Protein AF-A0A1G9KTR4-F1 (afdb_monomer)

Organism: NCBI:txid246191

InterPro domains:
  IPR022513 NHLP leader peptide domain [TIGR03793] (12-80)
  IPR036648 Nitrile hydratase alpha /Thiocyanate hydrolase gamma superfamily [G3DSA:3.90.330.10] (3-89)
  IPR036648 Nitrile hydratase alpha /Thiocyanate hydrolase gamma superfamily [SSF56209] (3-90)

Secondary structure (DSSP, 8-state):
-HHHHHHHHHHHHHHHHHHH-HHHHHHHHH-HHHHHHHTT----TT---------TT-----PPPPPPGGGTTS-HHHHHHHHHHT-TT--

Radius of gyration: 16.08 Å; Cα contacts (8 Å, |Δi|>4): 38; chains: 1; bounding box: 41×26×36 Å

Foldseek 3Di:
DVVLVVVVVLVVVLVVVVVVDVVSVVCCQVQVPVSCVVSVNDDDPPDDDHDDDDDPPDDDDDDDPDDDPVCPVVPPVVVVVVVVVVPPDDD

Sequence (91 aa):
MAEQNELQKKWAKIVAKSWADEDYKQRLLNDPAAVMKEEGIDMPEGVKFKCVEATEKQAWLVLPPKPGKGCIEAGEERLAAILSSCCYMCS

Structure (mmCIF, N/CA/C/O backbone):
data_AF-A0A1G9KTR4-F1
#
_entry.id   AF-A0A1G9KTR4-F1
#
loop_
_atom_site.group_PDB
_atom_site.id
_atom_site.type_symbol
_atom_site.label_atom_id
_atom_site.label_alt_id
_atom_site.label_comp_id
_atom_site.label_asym_id
_atom_site.label_entity_id
_atom_site.label_seq_id
_atom_site.pdbx_PDB_ins_code
_atom_site.Cartn_x
_atom_site.Cartn_y
_atom_site.Cartn_z
_atom_site.occupancy
_atom_site.B_iso_or_equiv
_atom_site.auth_seq_id
_atom_site.auth_comp_id
_atom_site.auth_asym_id
_atom_site.auth_atom_id
_atom_site.pdbx_PDB_model_num
ATOM 1 N N . MET A 1 1 ? 1.666 14.904 -17.058 1.00 52.38 1 MET A N 1
ATOM 2 C CA . MET A 1 1 ? 1.460 16.050 -16.140 1.00 52.38 1 MET A CA 1
ATOM 3 C C . MET A 1 1 ? 0.089 15.993 -15.464 1.00 52.38 1 MET A C 1
ATOM 5 O O . MET A 1 1 ? 0.058 15.862 -14.252 1.00 52.38 1 MET A O 1
ATOM 9 N N . ALA A 1 2 ? -1.036 16.021 -16.195 1.00 59.41 2 ALA A N 1
ATOM 10 C CA . ALA A 1 2 ? -2.374 16.006 -15.574 1.00 59.41 2 ALA A CA 1
ATOM 11 C C . ALA A 1 2 ? -2.724 14.684 -14.854 1.00 59.41 2 ALA A C 1
ATOM 13 O O . ALA A 1 2 ? -3.235 14.711 -13.742 1.00 59.41 2 ALA A O 1
ATOM 14 N N . GLU A 1 3 ? -2.389 13.535 -15.444 1.00 62.19 3 GLU A N 1
ATOM 15 C CA . GLU A 1 3 ? -2.760 12.214 -14.907 1.00 62.19 3 GLU A CA 1
ATOM 16 C C . GLU A 1 3 ? -1.999 11.840 -13.615 1.00 62.19 3 GLU A C 1
ATOM 18 O O . GLU A 1 3 ? -2.583 11.316 -12.670 1.00 62.19 3 GLU A O 1
ATOM 23 N N . GLN A 1 4 ? -0.722 12.232 -13.522 1.00 61.62 4 GLN A N 1
ATOM 24 C CA . GLN A 1 4 ? 0.122 12.086 -12.323 1.00 61.62 4 GLN A CA 1
ATOM 25 C C . GLN A 1 4 ? -0.453 12.847 -11.112 1.00 61.62 4 GLN A C 1
ATOM 27 O O . GLN A 1 4 ? -0.431 12.356 -9.983 1.00 61.62 4 GLN A O 1
ATOM 32 N N . ASN A 1 5 ? -1.002 14.042 -11.350 1.00 72.81 5 ASN A N 1
ATOM 33 C CA . ASN A 1 5 ? -1.585 14.889 -10.309 1.00 72.81 5 ASN A CA 1
ATOM 34 C C . ASN A 1 5 ? -2.877 14.283 -9.736 1.00 72.81 5 ASN A C 1
ATOM 36 O O . ASN A 1 5 ? -3.132 14.353 -8.536 1.00 72.81 5 ASN A O 1
ATOM 40 N N . GLU A 1 6 ? -3.688 13.649 -10.582 1.00 77.25 6 GLU A N 1
ATOM 41 C CA . GLU A 1 6 ? -4.927 12.998 -10.147 1.00 77.25 6 GLU A CA 1
ATOM 42 C C . GLU A 1 6 ? -4.655 11.744 -9.312 1.00 77.25 6 GLU A C 1
ATOM 44 O O . GLU A 1 6 ? -5.334 11.510 -8.308 1.00 77.25 6 GLU A O 1
ATOM 49 N N . LEU A 1 7 ? -3.619 10.972 -9.655 1.00 78.56 7 LEU A N 1
ATOM 50 C CA . LEU A 1 7 ? -3.202 9.831 -8.844 1.00 78.56 7 LEU A CA 1
ATOM 51 C C . LEU A 1 7 ? -2.722 10.275 -7.454 1.00 78.56 7 LEU A C 1
ATOM 53 O O . LEU A 1 7 ? -3.180 9.725 -6.454 1.00 78.56 7 LEU A O 1
ATOM 57 N N . GLN A 1 8 ? -1.892 11.320 -7.367 1.00 80.75 8 GLN A N 1
ATOM 58 C CA . GLN A 1 8 ? -1.437 11.861 -6.077 1.00 80.75 8 GLN A CA 1
ATOM 59 C C . GLN A 1 8 ? -2.598 12.319 -5.187 1.00 80.75 8 GLN A C 1
ATOM 61 O O . GLN A 1 8 ? -2.604 12.043 -3.986 1.00 80.75 8 GLN A O 1
ATOM 66 N N . LYS A 1 9 ? -3.621 12.963 -5.762 1.00 84.62 9 LYS A N 1
ATOM 67 C CA . LYS A 1 9 ? -4.829 13.349 -5.014 1.00 84.62 9 LYS A CA 1
ATOM 68 C C . LYS A 1 9 ? -5.592 12.135 -4.48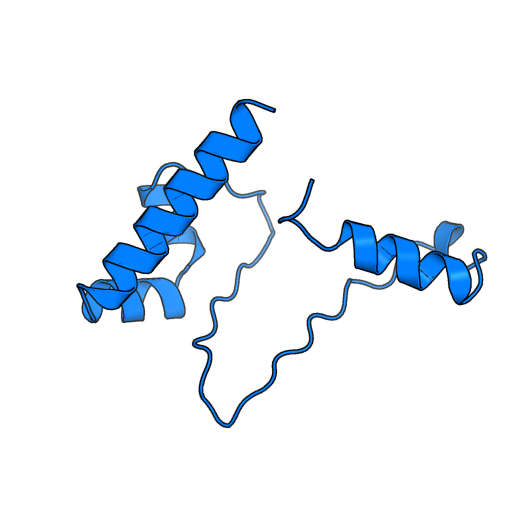7 1.00 84.62 9 LYS A C 1
ATOM 70 O O . LYS A 1 9 ? -6.019 12.142 -3.331 1.00 84.62 9 LYS A O 1
ATOM 75 N N . LYS A 1 10 ? -5.746 11.083 -5.303 1.00 85.31 10 LYS A N 1
ATOM 76 C CA . LYS A 1 10 ? -6.377 9.822 -4.872 1.00 85.31 10 LYS A CA 1
ATOM 77 C C . LYS A 1 10 ? -5.591 9.171 -3.733 1.00 85.31 10 LYS A C 1
ATOM 79 O O . LYS A 1 10 ? -6.191 8.730 -2.758 1.00 85.31 10 LYS A O 1
ATOM 84 N N . TRP A 1 11 ? -4.262 9.190 -3.802 1.00 83.56 11 TRP A N 1
ATOM 85 C CA . TRP A 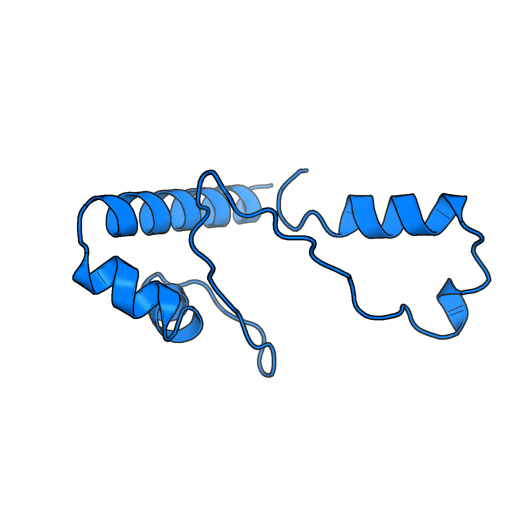1 11 ? -3.395 8.664 -2.746 1.00 83.56 11 TRP A CA 1
ATOM 86 C C . TRP A 1 11 ? -3.529 9.451 -1.445 1.00 83.56 11 TRP A C 1
ATOM 88 O O . TRP A 1 11 ? -3.741 8.858 -0.390 1.00 83.56 11 TRP A O 1
ATOM 98 N N . ALA A 1 12 ? -3.488 10.783 -1.513 1.00 86.69 12 ALA A N 1
ATOM 99 C CA . ALA A 1 12 ? -3.688 11.635 -0.342 1.00 86.69 12 ALA A CA 1
ATOM 100 C C . ALA A 1 12 ? -5.049 11.377 0.327 1.00 86.69 12 ALA A C 1
ATOM 102 O O . ALA A 1 12 ? -5.142 11.318 1.552 1.00 86.69 12 ALA A O 1
ATOM 103 N N . LYS A 1 13 ? -6.098 11.155 -0.474 1.00 88.56 13 LYS A N 1
ATOM 104 C CA . LYS A 1 13 ? -7.435 10.808 0.022 1.00 88.56 13 LYS A CA 1
ATOM 105 C C . LYS A 1 13 ? -7.468 9.444 0.718 1.00 88.56 13 LYS A C 1
ATOM 107 O O . LYS A 1 13 ? -8.084 9.340 1.776 1.00 88.56 13 LYS A O 1
ATOM 112 N N . ILE A 1 14 ? -6.812 8.424 0.157 1.00 88.81 14 ILE A N 1
ATOM 113 C CA . ILE A 1 14 ? -6.695 7.096 0.786 1.00 88.81 14 ILE A CA 1
ATOM 114 C C . ILE A 1 14 ? -6.004 7.224 2.142 1.00 88.81 14 ILE A C 1
ATOM 116 O O . ILE A 1 14 ? -6.544 6.765 3.143 1.00 88.81 14 ILE A O 1
ATOM 120 N N . VAL A 1 15 ? -4.863 7.917 2.194 1.00 88.69 15 VAL A N 1
ATOM 121 C CA . VAL A 1 15 ? -4.105 8.123 3.438 1.00 88.69 15 VAL A CA 1
ATOM 122 C C . VAL A 1 15 ? -4.951 8.847 4.485 1.00 88.69 15 VAL A C 1
ATOM 124 O O . VAL A 1 15 ? -5.032 8.396 5.626 1.00 88.69 15 VAL A O 1
ATOM 127 N N . ALA A 1 16 ? -5.638 9.925 4.096 1.00 89.81 16 ALA A N 1
ATOM 128 C CA . ALA A 1 16 ? -6.514 10.663 5.002 1.00 89.81 16 ALA A CA 1
ATOM 129 C C . ALA A 1 16 ? -7.648 9.784 5.560 1.00 89.81 16 ALA A C 1
ATOM 131 O O . ALA A 1 16 ? -7.921 9.826 6.759 1.00 89.81 16 ALA A O 1
ATOM 132 N N . LYS A 1 17 ? -8.274 8.947 4.720 1.00 88.75 17 LYS A N 1
ATOM 133 C CA . LYS A 1 17 ? -9.296 7.982 5.158 1.00 88.75 17 LYS A CA 1
ATOM 134 C C . LYS A 1 17 ? -8.731 6.942 6.120 1.00 88.75 17 LYS A C 1
ATOM 136 O O . LYS A 1 17 ? -9.367 6.655 7.124 1.00 88.75 17 LYS A O 1
ATOM 141 N N . SER A 1 18 ? -7.530 6.427 5.863 1.00 90.19 18 SER A N 1
ATOM 142 C CA . SER A 1 18 ? -6.867 5.464 6.751 1.00 90.19 18 SER A CA 1
ATOM 143 C C . SER A 1 18 ? -6.512 6.040 8.118 1.00 90.19 18 SER A C 1
ATOM 145 O O . SER A 1 18 ? -6.358 5.282 9.069 1.00 90.19 18 SER A O 1
ATOM 147 N N . TRP A 1 19 ? -6.347 7.356 8.248 1.00 88.88 19 TRP A N 1
ATOM 148 C CA . TRP A 1 19 ? -6.167 7.990 9.557 1.00 88.88 19 TRP A CA 1
ATOM 149 C C . TRP A 1 19 ? -7.488 8.294 10.261 1.00 88.88 19 TRP A C 1
ATOM 151 O O . TRP A 1 19 ? -7.516 8.327 11.487 1.00 88.88 19 TRP A O 1
ATOM 161 N N . ALA A 1 20 ? -8.564 8.518 9.505 1.00 91.75 20 ALA A N 1
ATOM 162 C CA . ALA A 1 20 ? -9.881 8.825 10.054 1.00 91.75 20 ALA A CA 1
ATOM 163 C C . ALA A 1 20 ? -10.674 7.574 10.468 1.00 91.75 20 ALA A C 1
ATOM 165 O O . ALA A 1 20 ? -11.507 7.662 11.367 1.00 91.75 20 ALA A O 1
ATOM 166 N N . ASP A 1 21 ? -10.434 6.435 9.814 1.00 92.38 21 ASP A N 1
ATOM 167 C CA . ASP A 1 21 ? -11.197 5.203 9.998 1.00 92.38 21 ASP A CA 1
ATOM 168 C C . ASP A 1 21 ? -10.263 3.987 10.133 1.00 92.38 21 ASP A C 1
ATOM 170 O O . ASP A 1 21 ? -9.498 3.640 9.224 1.00 92.38 21 ASP A O 1
ATOM 174 N N . GLU A 1 22 ? -10.306 3.349 11.305 1.00 90.75 22 GLU A N 1
ATOM 175 C CA . GLU A 1 22 ? -9.448 2.204 11.616 1.00 90.75 22 GLU A CA 1
ATOM 176 C C . GLU A 1 22 ? -9.850 0.939 10.846 1.00 90.75 22 GLU A C 1
ATOM 178 O O . GLU A 1 22 ? -8.967 0.167 10.470 1.00 90.75 22 GLU A O 1
ATOM 183 N N . ASP A 1 23 ? -11.137 0.737 10.541 1.00 91.88 23 ASP A N 1
ATOM 184 C CA . ASP A 1 23 ? -11.601 -0.409 9.743 1.00 91.88 23 ASP A CA 1
ATOM 185 C C . ASP A 1 23 ? -11.097 -0.294 8.299 1.00 91.88 23 ASP A C 1
ATOM 187 O O . ASP A 1 23 ? -10.507 -1.229 7.752 1.00 91.88 23 ASP A O 1
ATOM 191 N N . TYR A 1 24 ? -11.194 0.902 7.716 1.00 91.62 24 TYR A N 1
ATOM 192 C CA . TYR A 1 24 ? -10.627 1.221 6.412 1.00 91.62 24 TYR A CA 1
ATOM 193 C C . TYR A 1 24 ? -9.113 0.993 6.386 1.00 91.62 24 TYR A C 1
ATOM 195 O O . TYR A 1 24 ? -8.586 0.421 5.428 1.00 91.62 24 TYR A O 1
ATOM 203 N N . LYS A 1 25 ? -8.397 1.392 7.447 1.00 89.94 25 LYS A N 1
ATOM 204 C CA . LYS A 1 25 ? -6.960 1.114 7.576 1.00 89.94 25 LYS A CA 1
ATOM 205 C C . LYS A 1 25 ? -6.678 -0.389 7.607 1.00 89.94 25 LYS A C 1
ATOM 207 O O . LYS A 1 25 ? -5.807 -0.853 6.872 1.00 89.94 25 LYS A O 1
ATOM 212 N N . GLN A 1 26 ? -7.405 -1.158 8.419 1.00 91.62 26 GLN A N 1
ATOM 213 C CA . GLN A 1 26 ? -7.235 -2.613 8.490 1.00 91.62 26 GLN A CA 1
ATOM 214 C C . GLN A 1 26 ? -7.514 -3.274 7.136 1.00 91.62 26 GLN A C 1
ATOM 216 O O . GLN A 1 26 ? -6.760 -4.152 6.709 1.00 91.62 26 GLN A O 1
ATOM 221 N N . ARG A 1 27 ? -8.544 -2.825 6.413 1.00 91.25 27 ARG A N 1
ATOM 222 C CA . ARG A 1 27 ? -8.839 -3.294 5.052 1.00 91.25 27 ARG A CA 1
ATOM 223 C C . ARG A 1 27 ? -7.709 -2.968 4.080 1.00 91.25 27 ARG A C 1
ATOM 225 O O . ARG A 1 27 ? -7.299 -3.853 3.335 1.00 91.25 27 ARG A O 1
ATOM 232 N N . LEU A 1 28 ? -7.157 -1.754 4.129 1.00 90.25 28 LEU A N 1
ATOM 233 C CA . LEU A 1 28 ? -6.037 -1.339 3.276 1.00 90.25 28 LEU A CA 1
ATOM 234 C C . LEU A 1 28 ? -4.759 -2.152 3.547 1.00 90.25 28 LEU A C 1
ATOM 236 O O . LEU A 1 28 ? -4.030 -2.480 2.613 1.00 90.25 28 LEU A O 1
ATOM 240 N N . LEU A 1 29 ? -4.482 -2.494 4.808 1.00 89.88 29 LEU A N 1
ATOM 241 C CA . LEU A 1 29 ? -3.327 -3.319 5.179 1.00 89.88 29 LEU A CA 1
ATOM 242 C C . LEU A 1 29 ? -3.480 -4.781 4.733 1.00 89.88 29 LEU A C 1
ATOM 244 O O . LEU A 1 29 ? -2.488 -5.412 4.365 1.00 89.88 29 LEU A O 1
ATOM 248 N N . ASN A 1 30 ? -4.707 -5.309 4.747 1.00 90.31 30 ASN A N 1
ATOM 249 C CA . ASN A 1 30 ? -4.992 -6.688 4.349 1.00 90.31 30 ASN A CA 1
ATOM 250 C C . ASN A 1 30 ? -5.097 -6.861 2.828 1.00 90.31 30 ASN A C 1
ATOM 252 O O . ASN A 1 30 ? -4.434 -7.735 2.269 1.00 90.31 30 ASN A O 1
ATOM 256 N N . ASP A 1 31 ? -5.903 -6.030 2.162 1.00 88.88 31 ASP A N 1
ATOM 257 C CA . ASP A 1 31 ? -6.127 -6.087 0.716 1.00 88.88 31 ASP A CA 1
ATOM 258 C C . ASP A 1 31 ? -6.051 -4.684 0.085 1.00 88.88 31 ASP A C 1
ATOM 260 O O . ASP A 1 31 ? -7.065 -4.046 -0.223 1.00 88.88 31 ASP A O 1
ATOM 264 N N . PRO A 1 32 ? -4.827 -4.163 -0.112 1.00 88.25 32 PRO A N 1
ATOM 265 C CA . PRO A 1 32 ? -4.642 -2.831 -0.672 1.00 8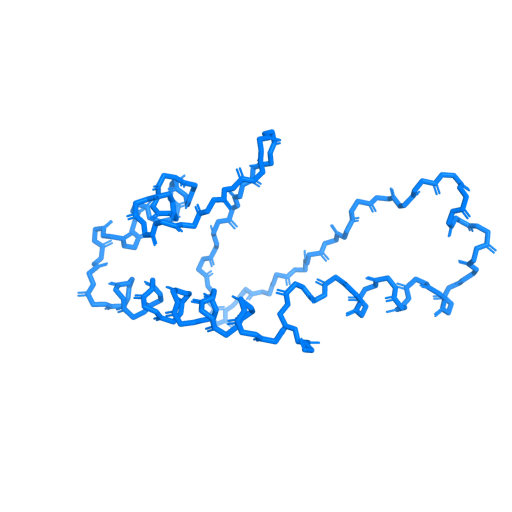8.25 32 PRO A CA 1
ATOM 266 C C . PRO A 1 32 ? -5.167 -2.722 -2.107 1.00 88.25 32 PRO A C 1
ATOM 268 O O . PRO A 1 32 ? -5.544 -1.634 -2.538 1.00 88.25 32 PRO A O 1
ATOM 271 N N . ALA A 1 33 ? -5.207 -3.835 -2.845 1.00 87.00 33 ALA A N 1
ATOM 272 C CA . ALA A 1 33 ? -5.660 -3.850 -4.226 1.00 87.00 33 ALA A CA 1
ATOM 273 C C . ALA A 1 33 ? -7.165 -3.600 -4.349 1.00 87.00 33 ALA A C 1
ATOM 275 O O . ALA A 1 33 ? -7.581 -2.761 -5.151 1.00 87.00 33 ALA A O 1
ATOM 276 N N . ALA A 1 34 ? -7.980 -4.261 -3.522 1.00 87.25 34 ALA A N 1
ATOM 277 C CA . ALA A 1 34 ? -9.415 -4.016 -3.471 1.00 87.25 34 ALA A CA 1
ATOM 278 C C . ALA A 1 34 ? -9.719 -2.560 -3.099 1.00 87.25 34 ALA A C 1
ATOM 280 O O . ALA A 1 34 ? -10.496 -1.906 -3.790 1.00 87.25 34 ALA A O 1
ATOM 281 N N . VAL A 1 35 ? -9.053 -2.025 -2.071 1.00 89.44 35 VAL A N 1
ATOM 282 C CA . VAL A 1 35 ? -9.292 -0.650 -1.602 1.00 89.44 35 VAL A CA 1
ATOM 283 C C . VAL A 1 35 ? -8.894 0.393 -2.653 1.00 89.44 35 VAL A C 1
ATOM 285 O O . VAL A 1 35 ? -9.618 1.362 -2.878 1.00 89.44 35 VAL A O 1
ATOM 288 N N . MET A 1 36 ? -7.768 0.196 -3.343 1.00 87.00 36 MET A N 1
ATOM 289 C CA . MET A 1 36 ? -7.352 1.096 -4.425 1.00 87.00 36 MET A CA 1
ATOM 290 C C . MET A 1 36 ? -8.297 1.023 -5.632 1.00 87.00 36 MET A C 1
ATOM 292 O O . MET A 1 36 ? -8.607 2.059 -6.227 1.00 87.00 36 MET A O 1
ATOM 296 N N . LYS A 1 37 ? -8.828 -0.165 -5.942 1.00 86.88 37 LYS A N 1
ATOM 297 C CA . LYS A 1 37 ? -9.847 -0.346 -6.982 1.00 86.88 37 LYS A CA 1
ATOM 298 C C . LYS A 1 37 ? -11.157 0.371 -6.638 1.00 86.88 37 LYS A C 1
ATOM 300 O O . LYS A 1 37 ? -11.754 0.978 -7.524 1.00 86.88 37 LYS A O 1
ATOM 305 N N . GLU A 1 38 ? -11.574 0.368 -5.369 1.00 87.12 38 GLU A N 1
ATOM 306 C CA . GLU A 1 38 ? -12.743 1.132 -4.894 1.00 87.12 38 GLU A CA 1
ATOM 307 C C . GLU A 1 38 ? -12.570 2.651 -5.075 1.00 87.12 38 GLU A C 1
ATOM 309 O O . GLU A 1 38 ? -13.528 3.349 -5.403 1.00 87.12 38 GLU A O 1
ATOM 314 N N . GLU A 1 39 ? -11.348 3.176 -4.941 1.00 85.56 39 GLU A N 1
ATOM 315 C CA . GLU A 1 39 ? -11.041 4.593 -5.204 1.00 85.56 39 GLU A CA 1
ATOM 316 C C . GLU A 1 39 ? -10.775 4.899 -6.696 1.00 85.56 39 GLU A C 1
ATOM 318 O O . GLU A 1 39 ? -10.389 6.018 -7.058 1.00 85.56 39 GLU A O 1
ATOM 323 N N . GLY A 1 40 ? -11.006 3.923 -7.582 1.00 84.44 40 GLY A N 1
ATOM 324 C CA . GLY A 1 40 ? -10.863 4.075 -9.030 1.00 84.44 40 GLY A CA 1
ATOM 325 C C . GLY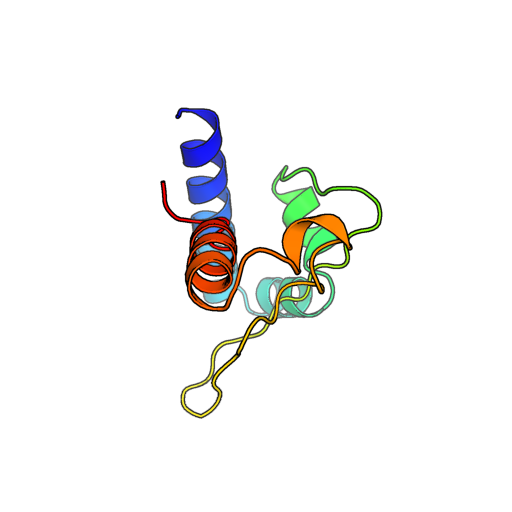 A 1 40 ? -9.409 4.215 -9.478 1.00 84.44 40 GLY A C 1
ATOM 326 O O . GLY A 1 40 ? -9.121 4.996 -10.391 1.00 84.44 40 GLY A O 1
ATOM 327 N N . ILE A 1 41 ? -8.485 3.540 -8.795 1.00 83.25 41 ILE A N 1
ATOM 328 C CA . ILE A 1 41 ? -7.098 3.367 -9.232 1.00 83.25 41 ILE A CA 1
ATOM 329 C C . ILE A 1 41 ? -7.022 2.019 -9.947 1.00 83.25 41 ILE A C 1
ATOM 331 O O . ILE A 1 41 ? -7.264 0.976 -9.338 1.00 83.25 41 ILE A O 1
ATOM 335 N N . ASP A 1 42 ? -6.711 2.052 -11.240 1.00 79.75 42 ASP A N 1
ATOM 336 C CA . ASP A 1 42 ? -6.520 0.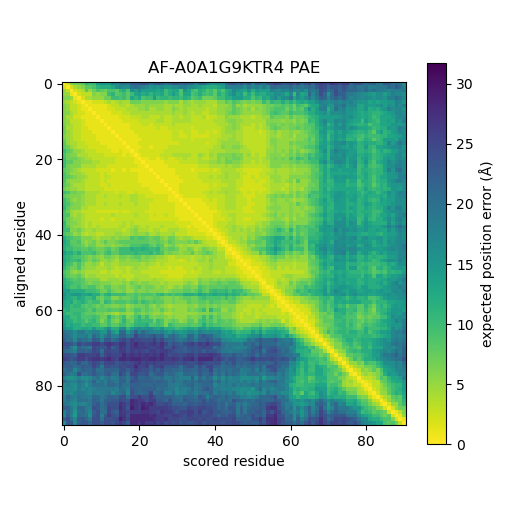835 -12.021 1.00 79.75 42 ASP A CA 1
ATOM 337 C C . ASP A 1 42 ? -5.163 0.213 -11.676 1.00 79.75 42 ASP A C 1
ATOM 339 O O . ASP A 1 42 ? -4.144 0.908 -11.612 1.00 79.75 42 ASP A O 1
ATOM 343 N N . MET A 1 43 ? -5.165 -1.085 -11.384 1.00 74.19 43 MET A N 1
ATOM 344 C CA . MET A 1 43 ? -3.968 -1.815 -10.993 1.00 74.19 43 MET A CA 1
ATOM 345 C C . MET A 1 43 ? -3.566 -2.803 -12.081 1.00 74.19 43 MET A C 1
ATOM 347 O O . MET A 1 43 ? -4.420 -3.555 -12.551 1.00 74.19 43 MET A O 1
ATOM 351 N N . PRO A 1 44 ? -2.267 -2.879 -12.419 1.00 76.94 44 PRO A N 1
ATOM 352 C CA . PRO A 1 44 ? -1.783 -3.836 -13.398 1.00 76.94 44 PRO A CA 1
ATOM 353 C C . PRO A 1 44 ? -2.053 -5.273 -12.944 1.00 76.94 44 PRO A C 1
ATOM 355 O O . PRO A 1 44 ? -1.744 -5.667 -11.814 1.00 76.94 44 PRO A O 1
ATOM 358 N N . GLU A 1 45 ? -2.612 -6.067 -13.855 1.00 74.75 45 GLU A N 1
ATOM 359 C CA . GLU A 1 45 ? -2.923 -7.471 -13.612 1.00 74.75 45 GLU A CA 1
ATOM 360 C C . GLU A 1 45 ? -1.649 -8.265 -13.279 1.00 74.75 45 GLU A C 1
ATOM 362 O O . GLU A 1 45 ? -0.605 -8.115 -13.915 1.00 74.75 45 GLU A O 1
ATOM 367 N N . GLY A 1 46 ? -1.722 -9.112 -12.248 1.00 77.44 46 GLY A N 1
ATOM 368 C CA . GLY A 1 46 ? -0.597 -9.943 -11.803 1.00 77.44 46 GLY A CA 1
ATOM 369 C C . GLY A 1 46 ? 0.397 -9.263 -10.852 1.00 77.44 46 GLY A C 1
ATOM 370 O O . GLY A 1 46 ? 1.321 -9.928 -10.381 1.00 77.44 46 GLY A O 1
ATOM 371 N N . VAL A 1 47 ? 0.210 -7.982 -10.507 1.00 78.81 47 VAL A N 1
ATOM 372 C CA . VAL A 1 47 ? 1.042 -7.290 -9.508 1.00 78.81 47 VAL A CA 1
ATOM 373 C C . VAL A 1 47 ? 0.391 -7.361 -8.128 1.00 78.81 47 VAL A C 1
ATOM 375 O O . VAL A 1 47 ? -0.725 -6.891 -7.918 1.00 78.81 47 VAL A O 1
ATOM 378 N N . LYS A 1 48 ? 1.109 -7.926 -7.151 1.00 79.75 48 LYS A N 1
ATOM 379 C CA . LYS A 1 48 ? 0.669 -7.944 -5.752 1.00 79.75 48 LYS A CA 1
ATOM 380 C C . LYS A 1 48 ? 1.157 -6.694 -5.030 1.00 79.75 48 LYS A C 1
ATOM 382 O O . LYS A 1 48 ? 2.356 -6.522 -4.820 1.00 79.75 48 LYS A O 1
ATOM 387 N N . PHE A 1 49 ? 0.221 -5.866 -4.591 1.00 82.81 49 PHE A N 1
ATOM 388 C CA . PHE A 1 49 ? 0.513 -4.714 -3.747 1.00 82.81 49 PHE A CA 1
ATOM 389 C C . PHE A 1 49 ? 0.546 -5.132 -2.278 1.00 82.81 49 PHE A C 1
ATOM 391 O O . PHE A 1 49 ? -0.250 -5.958 -1.832 1.00 82.81 49 PHE A O 1
ATOM 398 N N . LYS A 1 50 ? 1.479 -4.559 -1.517 1.00 85.00 50 LYS A N 1
ATOM 399 C CA . LYS A 1 50 ? 1.570 -4.739 -0.068 1.00 85.00 50 LYS A CA 1
ATOM 400 C C . LYS A 1 50 ? 1.633 -3.367 0.584 1.00 85.00 50 LYS A C 1
ATOM 402 O O . LYS A 1 50 ? 2.558 -2.608 0.315 1.00 85.00 50 LYS A O 1
ATOM 407 N N . CYS A 1 51 ? 0.656 -3.070 1.433 1.00 86.38 51 CYS A N 1
ATOM 408 C CA . CYS A 1 51 ? 0.684 -1.892 2.285 1.00 86.38 51 CYS A CA 1
ATOM 409 C C . CYS A 1 51 ? 1.321 -2.273 3.625 1.00 86.38 51 CYS A C 1
ATOM 411 O O . CYS A 1 51 ? 1.071 -3.356 4.156 1.00 86.38 51 CYS A O 1
ATOM 413 N N . VAL A 1 52 ? 2.186 -1.407 4.141 1.00 86.06 52 VAL A N 1
ATOM 414 C CA . VAL A 1 52 ? 2.809 -1.561 5.455 1.00 86.06 52 VAL A CA 1
ATOM 415 C C . VAL A 1 52 ? 2.635 -0.261 6.216 1.00 86.06 52 VAL A C 1
ATOM 417 O O . VAL A 1 52 ? 2.824 0.819 5.657 1.00 86.06 52 VAL A O 1
ATOM 420 N N . GLU A 1 53 ? 2.262 -0.361 7.487 1.00 85.19 53 GLU A N 1
ATOM 421 C CA . GLU A 1 53 ? 2.237 0.805 8.359 1.00 85.19 53 GLU A CA 1
ATOM 422 C C . GLU A 1 53 ? 3.673 1.159 8.761 1.00 85.19 53 GLU A C 1
ATOM 424 O O . GLU A 1 53 ? 4.470 0.295 9.143 1.00 85.19 53 GLU A O 1
ATOM 429 N N . ALA A 1 54 ? 4.021 2.438 8.639 1.00 80.88 54 ALA A N 1
ATOM 430 C CA . ALA A 1 54 ? 5.284 2.940 9.147 1.00 80.88 54 ALA A CA 1
ATOM 431 C C . ALA A 1 54 ? 5.175 3.101 10.666 1.00 80.88 54 ALA A C 1
ATOM 433 O O . ALA A 1 54 ? 4.303 3.815 11.157 1.00 80.88 54 ALA A O 1
ATOM 434 N N . THR A 1 55 ? 6.077 2.455 11.401 1.00 82.56 55 THR A N 1
ATOM 435 C CA . THR A 1 55 ? 6.219 2.637 12.848 1.00 82.56 55 THR A CA 1
ATOM 436 C C . THR A 1 55 ? 7.585 3.241 13.151 1.00 82.56 55 THR A C 1
ATOM 438 O O . THR A 1 55 ? 8.537 3.077 12.390 1.00 82.56 55 THR A O 1
ATOM 441 N N . GLU A 1 56 ? 7.708 3.915 14.292 1.00 80.56 56 GLU A N 1
ATOM 442 C CA . G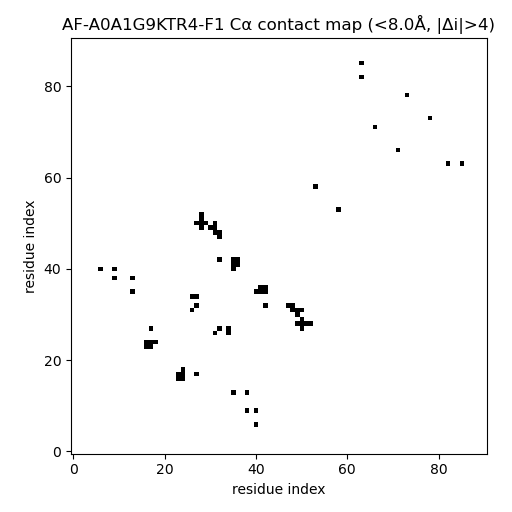LU A 1 56 ? 8.924 4.629 14.723 1.00 80.56 56 GLU A CA 1
ATOM 443 C C . GLU A 1 56 ? 10.165 3.722 14.827 1.00 80.56 56 GLU A C 1
ATOM 445 O O . GLU A 1 56 ? 11.299 4.193 14.864 1.00 80.56 56 GLU A O 1
ATOM 450 N N . LYS A 1 57 ? 9.947 2.405 14.901 1.00 82.50 57 LYS A N 1
ATOM 451 C CA . LYS A 1 57 ? 10.978 1.386 15.128 1.00 82.50 57 LYS A CA 1
ATOM 452 C C . LYS A 1 57 ? 11.241 0.514 13.901 1.00 82.50 57 LYS A C 1
ATOM 454 O O . LYS A 1 57 ? 11.982 -0.462 14.010 1.00 82.50 57 LYS A O 1
ATOM 459 N N . GLN A 1 58 ? 10.631 0.818 12.754 1.00 83.12 58 GLN A N 1
ATOM 460 C CA . GLN A 1 58 ? 10.741 0.001 11.546 1.00 83.12 58 GLN A CA 1
ATOM 461 C C . GLN A 1 58 ? 11.160 0.842 10.342 1.00 83.12 58 GLN A C 1
ATOM 463 O O . GLN A 1 58 ? 10.532 1.842 10.007 1.00 83.12 58 GLN A O 1
ATOM 468 N N . ALA A 1 59 ? 12.206 0.386 9.657 1.00 80.31 59 ALA A N 1
ATOM 469 C CA . ALA A 1 59 ? 12.619 0.906 8.362 1.00 80.31 59 ALA A CA 1
ATOM 470 C C . ALA A 1 59 ? 12.304 -0.129 7.277 1.00 80.31 59 ALA A C 1
ATOM 472 O O . ALA A 1 59 ? 12.548 -1.323 7.458 1.00 80.31 59 ALA A O 1
ATOM 473 N N . TRP A 1 60 ? 11.783 0.336 6.143 1.00 80.75 60 TRP A N 1
ATOM 474 C CA . TRP A 1 60 ? 11.438 -0.510 5.005 1.00 80.75 60 TRP A CA 1
ATOM 475 C C . TRP A 1 60 ? 12.373 -0.201 3.840 1.00 80.75 60 TRP A C 1
ATOM 477 O O . TRP A 1 60 ? 12.471 0.945 3.407 1.00 80.75 60 TRP A O 1
ATOM 487 N N . LEU A 1 61 ? 13.047 -1.228 3.325 1.00 79.38 61 LEU A N 1
ATOM 488 C CA . LEU A 1 61 ? 13.842 -1.136 2.104 1.00 79.38 61 LEU A CA 1
ATOM 489 C C . LEU A 1 61 ? 13.095 -1.845 0.973 1.00 79.38 61 LEU A C 1
ATOM 491 O O . LEU A 1 61 ? 12.821 -3.042 1.063 1.00 79.38 61 LEU A O 1
ATOM 495 N N . VAL A 1 62 ? 12.781 -1.113 -0.095 1.00 79.31 62 VAL A N 1
ATOM 496 C CA . VAL A 1 62 ? 12.191 -1.688 -1.309 1.00 79.31 62 VAL A CA 1
ATOM 497 C C . VAL A 1 62 ? 13.323 -2.047 -2.261 1.00 79.31 62 VAL A C 1
ATOM 499 O O . VAL A 1 62 ? 13.971 -1.169 -2.826 1.00 79.31 62 VAL A O 1
ATOM 502 N N . LEU A 1 63 ? 13.573 -3.346 -2.426 1.00 76.38 63 LEU A N 1
ATOM 503 C CA . LEU A 1 63 ? 14.515 -3.833 -3.426 1.00 76.38 63 LEU A CA 1
ATOM 504 C C . LEU A 1 63 ? 13.785 -4.037 -4.758 1.00 76.38 63 LEU A C 1
ATOM 506 O O . LEU A 1 63 ? 12.824 -4.811 -4.801 1.00 76.38 63 LEU A O 1
ATOM 510 N N . PRO A 1 64 ? 14.220 -3.377 -5.845 1.00 73.88 64 PRO A N 1
A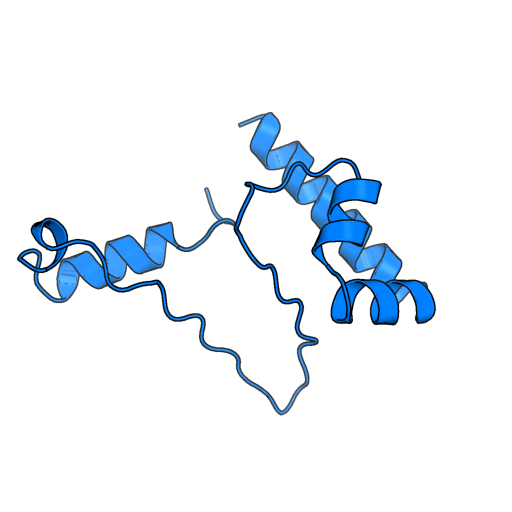TOM 511 C CA . PRO A 1 64 ? 13.641 -3.612 -7.156 1.00 73.88 64 PRO A CA 1
ATOM 512 C C . PRO A 1 64 ? 13.968 -5.036 -7.637 1.00 73.88 64 PRO A C 1
ATOM 514 O O . PRO A 1 64 ? 14.984 -5.617 -7.234 1.00 73.88 64 PRO A O 1
ATOM 517 N N . PRO A 1 65 ? 13.138 -5.615 -8.522 1.00 73.56 65 PRO A N 1
ATOM 518 C CA . PRO A 1 65 ? 13.466 -6.881 -9.159 1.00 73.56 65 PRO A CA 1
ATOM 519 C C . PRO A 1 65 ? 14.793 -6.755 -9.912 1.00 73.56 65 PRO A C 1
ATOM 521 O O . PRO A 1 65 ? 15.108 -5.705 -10.477 1.00 73.56 65 PRO A O 1
ATOM 524 N N . LYS A 1 66 ? 15.575 -7.842 -9.929 1.00 73.31 66 LYS A N 1
ATOM 525 C CA . LYS A 1 66 ? 16.840 -7.879 -10.666 1.00 73.31 66 LYS A CA 1
ATOM 526 C C . LYS A 1 66 ? 16.569 -7.483 -12.122 1.00 73.31 66 LYS A C 1
ATOM 528 O O . LYS A 1 66 ? 15.730 -8.125 -12.760 1.00 73.31 66 LYS A O 1
ATOM 533 N N . PRO A 1 67 ? 17.242 -6.451 -12.650 1.00 66.62 67 PRO A N 1
ATOM 534 C CA . PRO A 1 67 ? 16.965 -6.007 -14.000 1.00 66.62 67 PRO A CA 1
ATOM 535 C C . PRO A 1 67 ? 17.420 -7.092 -14.991 1.00 66.62 67 PRO A C 1
ATOM 537 O O . PRO A 1 67 ? 18.309 -7.898 -14.693 1.00 66.62 67 PRO A O 1
ATOM 540 N N . GLY A 1 68 ? 16.764 -7.162 -16.152 1.00 64.06 68 GLY A N 1
ATOM 541 C CA . GLY A 1 68 ? 17.033 -8.190 -17.161 1.00 64.06 68 GLY A CA 1
ATOM 542 C C . GLY A 1 68 ? 18.496 -8.197 -17.628 1.00 64.06 68 GLY A C 1
ATOM 543 O O . GLY A 1 68 ? 19.222 -7.223 -17.438 1.00 64.06 68 GLY A O 1
ATOM 544 N N . LYS A 1 69 ? 18.929 -9.294 -18.270 1.00 57.22 69 LYS A N 1
ATOM 545 C CA . LYS A 1 69 ? 20.332 -9.558 -18.667 1.00 57.22 69 LYS A CA 1
ATOM 546 C C . LYS A 1 69 ? 21.048 -8.381 -19.361 1.00 57.22 69 LYS A C 1
ATOM 548 O O . LYS A 1 69 ? 22.248 -8.249 -19.179 1.00 57.22 69 LYS A O 1
ATOM 553 N N . GLY A 1 70 ? 20.328 -7.516 -20.083 1.00 56.69 70 GLY A N 1
ATOM 554 C CA . GLY A 1 70 ? 20.885 -6.339 -20.769 1.00 56.69 70 GLY A CA 1
ATOM 555 C C . GLY A 1 70 ? 21.151 -5.102 -19.895 1.00 56.69 70 GLY A C 1
ATOM 556 O O . GLY A 1 70 ? 21.772 -4.156 -20.360 1.00 56.69 70 GLY A O 1
ATOM 557 N N . CYS A 1 71 ? 20.706 -5.081 -18.636 1.00 47.94 71 CYS A N 1
ATOM 558 C CA . CYS A 1 71 ? 20.933 -3.966 -17.705 1.00 47.94 71 CYS A CA 1
ATOM 559 C C . CYS A 1 71 ? 22.062 -4.238 -16.700 1.00 47.94 71 CYS A C 1
ATOM 561 O O . CYS A 1 71 ? 22.428 -3.347 -15.943 1.00 47.94 71 CYS A O 1
ATOM 563 N N . ILE A 1 72 ? 22.586 -5.468 -16.664 1.00 54.34 72 ILE A N 1
ATOM 564 C CA . ILE A 1 72 ? 23.604 -5.912 -15.697 1.00 54.34 72 ILE A CA 1
ATOM 565 C C . ILE A 1 72 ? 25.012 -5.453 -16.125 1.00 54.34 72 ILE A C 1
ATOM 567 O O . ILE A 1 72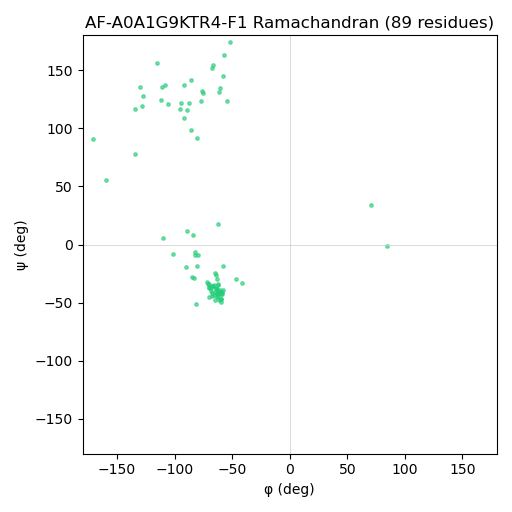 ? 25.917 -5.379 -15.304 1.00 54.34 72 ILE A O 1
ATOM 571 N N . GLU A 1 73 ? 25.189 -5.100 -17.401 1.00 51.75 73 GLU A N 1
ATOM 572 C CA . GLU A 1 73 ? 26.450 -4.576 -17.950 1.00 51.75 73 GLU A CA 1
ATOM 573 C C . GLU A 1 73 ? 26.634 -3.073 -17.689 1.00 51.75 73 GLU A C 1
ATOM 575 O O . GLU A 1 73 ? 27.706 -2.513 -17.906 1.00 51.75 73 GLU A O 1
ATOM 580 N N . ALA A 1 74 ? 25.591 -2.410 -17.191 1.00 51.41 74 ALA A N 1
ATOM 581 C CA . ALA A 1 74 ? 25.673 -1.046 -16.713 1.00 51.41 74 ALA A CA 1
ATOM 582 C C . ALA A 1 74 ? 26.124 -1.110 -15.244 1.00 51.41 74 ALA A C 1
ATOM 584 O O . ALA A 1 74 ? 25.320 -1.426 -14.371 1.00 51.41 74 ALA A O 1
ATOM 585 N N . GLY A 1 75 ? 27.421 -0.901 -14.994 1.00 54.12 75 GLY A N 1
ATOM 586 C CA . GLY A 1 75 ? 28.036 -0.972 -13.660 1.00 54.12 75 GLY A CA 1
ATOM 587 C C . GLY A 1 75 ? 27.330 -0.132 -12.582 1.00 54.12 75 GLY A C 1
ATOM 588 O O . GLY A 1 75 ? 26.396 0.616 -12.867 1.00 54.12 75 GLY A O 1
ATOM 589 N N . GLU A 1 76 ? 27.788 -0.254 -11.331 1.00 58.53 76 GLU A N 1
ATOM 590 C CA . GLU A 1 76 ? 27.155 0.256 -10.092 1.00 58.53 76 GLU A CA 1
ATOM 591 C C . GLU A 1 76 ? 26.544 1.672 -10.184 1.00 58.53 76 GLU A C 1
ATOM 593 O O . GLU A 1 76 ? 25.480 1.930 -9.621 1.00 58.53 76 GLU A O 1
ATOM 598 N N . GLU A 1 77 ? 27.139 2.565 -10.976 1.00 53.44 77 GLU A N 1
ATOM 599 C CA . GLU A 1 77 ? 26.677 3.938 -11.222 1.00 53.44 77 GLU A CA 1
ATOM 600 C C . GLU A 1 77 ? 25.293 4.035 -11.907 1.00 53.44 77 GLU A C 1
ATOM 602 O O . GLU A 1 77 ? 24.523 4.964 -11.662 1.00 53.44 77 GLU A O 1
ATOM 607 N N . ARG A 1 78 ? 24.911 3.048 -12.728 1.00 53.22 78 ARG A N 1
ATOM 608 C CA . ARG A 1 78 ? 23.613 3.014 -13.436 1.00 53.22 78 ARG A CA 1
ATOM 609 C C . ARG A 1 78 ? 22.512 2.321 -12.634 1.00 53.22 78 ARG A C 1
ATOM 611 O O . ARG A 1 78 ? 21.335 2.579 -12.883 1.00 53.22 78 ARG A O 1
ATOM 618 N N . LEU A 1 79 ? 22.865 1.512 -11.633 1.00 54.72 79 LEU A N 1
ATOM 619 C CA . LEU A 1 79 ? 21.896 0.941 -10.688 1.00 54.72 79 LEU A CA 1
ATOM 620 C C . LEU A 1 79 ? 21.252 2.035 -9.822 1.00 54.72 79 LEU A C 1
ATOM 622 O O . LEU A 1 79 ? 20.051 1.978 -9.562 1.00 54.72 79 LEU A O 1
ATOM 626 N N . ALA A 1 80 ? 22.006 3.083 -9.471 1.00 56.78 80 ALA A N 1
ATOM 627 C CA . ALA A 1 80 ? 21.471 4.266 -8.794 1.00 56.78 80 ALA A CA 1
ATOM 628 C C . ALA A 1 80 ? 20.424 5.014 -9.644 1.00 56.78 80 ALA A C 1
ATOM 630 O O . ALA A 1 80 ? 19.431 5.503 -9.110 1.00 56.78 80 ALA A O 1
ATOM 631 N N . ALA A 1 81 ? 20.583 5.041 -10.972 1.00 53.38 81 ALA A N 1
ATOM 632 C CA . ALA A 1 81 ? 19.604 5.638 -11.884 1.00 53.38 81 ALA A CA 1
ATOM 633 C C . ALA A 1 81 ? 18.310 4.806 -11.994 1.00 53.38 81 ALA A C 1
ATOM 635 O O . ALA A 1 81 ? 17.219 5.365 -12.091 1.00 53.38 81 ALA A O 1
ATOM 636 N N . ILE A 1 82 ? 18.404 3.474 -11.912 1.00 53.16 82 ILE A N 1
ATOM 637 C CA . ILE A 1 82 ? 17.228 2.586 -11.862 1.00 53.16 82 ILE A CA 1
ATOM 638 C C . ILE A 1 82 ? 16.483 2.763 -10.534 1.00 53.16 82 ILE A C 1
ATOM 640 O O . ILE A 1 82 ? 15.258 2.824 -10.527 1.00 53.16 82 ILE A O 1
ATOM 644 N N . LEU A 1 83 ? 17.208 2.913 -9.421 1.00 50.22 83 LEU A N 1
ATOM 645 C CA . LEU A 1 83 ? 16.624 3.231 -8.113 1.00 50.22 83 LEU A CA 1
ATOM 646 C C . LEU A 1 83 ? 16.001 4.634 -8.091 1.00 50.22 83 LEU A C 1
ATOM 648 O O . LEU A 1 83 ? 14.933 4.813 -7.512 1.00 50.22 83 LEU A O 1
ATOM 652 N N . SER A 1 84 ? 16.607 5.599 -8.791 1.00 47.38 84 SER A N 1
ATOM 653 C CA . SER A 1 84 ? 16.049 6.942 -8.990 1.00 47.38 84 SER A CA 1
ATOM 654 C C . SER A 1 84 ? 14.736 6.905 -9.779 1.00 47.38 84 SER A C 1
ATOM 656 O O . SER A 1 84 ? 13.790 7.600 -9.416 1.00 47.38 84 SER A O 1
ATOM 658 N N . SER A 1 85 ? 14.633 6.028 -10.784 1.00 44.25 85 SER A N 1
ATOM 659 C CA . SER A 1 85 ? 13.394 5.788 -11.540 1.00 44.25 85 SER A CA 1
ATOM 660 C C . SER A 1 85 ? 12.424 4.815 -10.855 1.00 44.25 85 SER A C 1
ATOM 662 O O . SER A 1 85 ? 11.299 4.647 -11.322 1.00 44.25 85 SER A O 1
ATOM 664 N N . CYS A 1 86 ? 12.826 4.183 -9.749 1.00 37.25 86 CYS A N 1
ATOM 665 C CA . CYS A 1 86 ? 11.954 3.3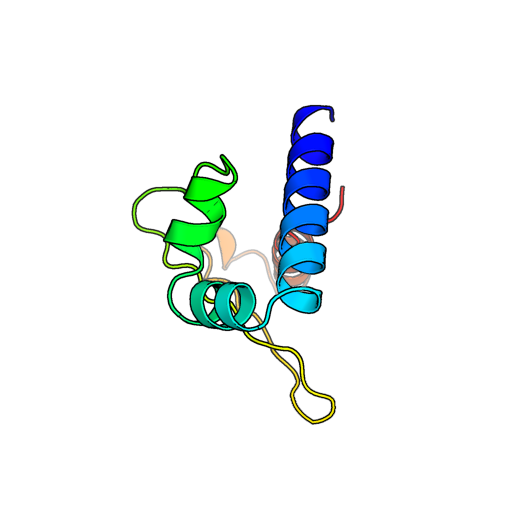76 -8.896 1.00 37.25 86 CYS A CA 1
ATOM 666 C C . CYS A 1 86 ? 11.287 4.226 -7.803 1.00 37.25 86 CYS A C 1
ATOM 668 O O . CYS A 1 86 ? 10.645 3.700 -6.894 1.00 37.25 86 CYS A O 1
ATOM 670 N N . CYS A 1 87 ? 11.384 5.551 -7.914 1.00 40.62 87 CYS A N 1
ATOM 671 C CA . CYS A 1 87 ? 10.390 6.437 -7.356 1.00 40.62 87 CYS A CA 1
ATOM 672 C C . CYS A 1 87 ? 9.211 6.493 -8.335 1.00 40.62 87 CYS A C 1
ATOM 674 O O . CYS A 1 87 ? 9.141 7.363 -9.199 1.00 40.62 87 CYS A O 1
ATOM 676 N N . TYR A 1 88 ? 8.228 5.611 -8.146 1.00 42.97 88 TYR A N 1
ATOM 677 C CA . TYR A 1 88 ? 6.878 5.783 -8.704 1.00 42.97 88 TYR A CA 1
ATOM 678 C C . TYR A 1 88 ? 6.172 7.051 -8.149 1.00 42.97 88 TYR A C 1
ATOM 680 O O . TYR A 1 88 ? 4.954 7.166 -8.216 1.00 42.97 88 TYR A O 1
ATOM 688 N N . MET A 1 89 ? 6.914 8.007 -7.565 1.00 46.12 89 MET A N 1
ATOM 689 C CA . MET A 1 89 ? 6.391 9.220 -6.949 1.00 46.12 89 MET A CA 1
ATOM 690 C C . MET A 1 89 ? 7.450 10.334 -6.805 1.00 46.12 89 MET A C 1
ATOM 692 O O . MET A 1 89 ? 7.671 10.805 -5.699 1.00 46.12 89 MET A O 1
ATOM 696 N N . CYS A 1 90 ? 8.125 10.763 -7.881 1.00 37.81 90 CYS A N 1
ATOM 697 C CA . CYS A 1 90 ? 8.675 12.132 -7.990 1.00 37.81 90 CYS A CA 1
ATOM 698 C C . CYS A 1 90 ? 9.209 12.423 -9.409 1.00 37.81 90 CYS A C 1
ATOM 700 O O . CYS A 1 90 ? 10.373 12.146 -9.700 1.00 37.81 90 CYS A O 1
ATOM 702 N N . SER A 1 91 ? 8.363 12.962 -10.293 1.00 35.81 91 SER A N 1
ATOM 703 C CA . SER A 1 91 ? 8.687 13.923 -11.372 1.00 35.81 91 SER A CA 1
ATOM 704 C C . SER A 1 91 ? 7.402 14.370 -12.063 1.00 35.81 91 SER A C 1
ATOM 706 O O . SER A 1 91 ? 6.563 13.493 -12.387 1.00 35.81 91 SER A O 1
#

Mean predicted aligned error: 10.54 Å

Nearest PDB structures (foldseek):
  8tb1-assembly1_A  TM=6.768E-01  e=3.045E-02  Methylovulum psychrotolerans

Solvent-accessible surface area (backbone atoms only — not comparable to full-atom values): 5940 Å² total; per-residue (Å²): 113,72,68,62,54,53,51,51,53,52,50,54,50,52,54,53,46,37,74,76,32,67,67,59,30,53,45,32,51,73,43,34,60,62,53,39,45,73,72,70,46,89,71,68,86,92,66,84,70,81,53,76,86,86,48,102,89,59,86,86,82,88,77,76,78,83,68,58,86,86,54,66,78,49,54,80,80,49,53,55,54,53,56,60,64,64,45,95,79,78,132

pLDDT: mean 73.94, std 16.36, range [35.81, 92.38]